Protein AF-A0A5J4Q6H2-F1 (afdb_monomer_lite)

Organism: NCBI:txid433724

Radius of gyration: 17.45 Å; chains: 1; bounding box: 37×34×51 Å

Foldseek 3Di:
DDDPQKAFFKKKKWFQDVVQQAWIKIAIPVGDIDTQGDAPPPRPGGPDDPPDDRMDMDTGMAHDAQWDQPDDPVDTDIDGAADPADAAQRDPPPDPRNDDDLQCDADSVRHGPPDPDDDDDDDFDRYADARPNVGTDGGDDDDDDDPPD

Structure (mmCIF, N/CA/C/O backbone):
data_AF-A0A5J4Q6H2-F1
#
_entry.id   AF-A0A5J4Q6H2-F1
#
loop_
_atom_site.group_PDB
_atom_site.id
_atom_site.type_symbol
_atom_site.label_atom_id
_atom_site.label_alt_id
_atom_site.label_comp_id
_atom_site.label_asym_id
_atom_site.label_entity_id
_atom_site.label_seq_id
_atom_site.pdbx_PDB_ins_code
_atom_site.Cartn_x
_atom_site.Cartn_y
_atom_site.Cartn_z
_atom_site.occupancy
_atom_site.B_iso_or_equiv
_atom_site.auth_seq_id
_atom_site.auth_comp_id
_atom_site.auth_asym_id
_atom_site.auth_atom_id
_atom_site.pdbx_PDB_model_num
ATOM 1 N N . TYR A 1 1 ? 11.881 -12.900 -12.771 1.00 51.12 1 TYR A N 1
ATOM 2 C CA . TYR A 1 1 ? 12.523 -11.980 -11.808 1.00 51.12 1 TYR A CA 1
ATOM 3 C C . TYR A 1 1 ? 11.765 -12.148 -10.501 1.00 51.12 1 TYR A C 1
ATOM 5 O O . TYR A 1 1 ? 10.623 -11.719 -10.420 1.00 51.12 1 TYR A O 1
ATOM 13 N N . HIS A 1 2 ? 12.310 -12.913 -9.553 1.00 60.41 2 HIS A N 1
ATOM 14 C CA . HIS A 1 2 ? 11.596 -13.318 -8.337 1.00 60.41 2 HIS A CA 1
ATOM 15 C C . HIS A 1 2 ? 12.431 -12.919 -7.127 1.00 60.41 2 HIS A C 1
ATOM 17 O O . HIS A 1 2 ? 13.576 -13.347 -7.010 1.00 60.41 2 HIS A O 1
ATOM 23 N N . SER A 1 3 ? 11.861 -12.090 -6.254 1.00 71.56 3 SER A N 1
ATOM 24 C CA . SER A 1 3 ? 12.336 -11.990 -4.880 1.00 71.56 3 SER A CA 1
ATOM 25 C C . SER A 1 3 ? 11.511 -12.956 -4.041 1.00 71.56 3 SER A C 1
ATOM 27 O O . SER A 1 3 ? 10.285 -12.962 -4.117 1.00 71.56 3 SER A O 1
ATOM 29 N N . ASP A 1 4 ? 12.202 -13.754 -3.243 1.00 79.00 4 ASP A N 1
ATOM 30 C CA . ASP A 1 4 ? 11.662 -14.628 -2.202 1.00 79.00 4 ASP A CA 1
ATOM 31 C C . ASP A 1 4 ? 10.973 -13.863 -1.060 1.00 79.00 4 ASP A C 1
ATOM 33 O O . ASP A 1 4 ? 10.280 -14.462 -0.244 1.00 79.00 4 ASP A O 1
ATOM 37 N N . LYS A 1 5 ? 11.125 -12.534 -1.019 1.00 85.69 5 LYS A N 1
ATOM 38 C CA . LYS A 1 5 ? 10.517 -11.653 -0.016 1.00 85.69 5 LYS A CA 1
ATOM 39 C C . LYS A 1 5 ? 9.120 -11.155 -0.388 1.00 85.69 5 LYS A C 1
ATOM 41 O O . LYS A 1 5 ? 8.495 -10.487 0.428 1.00 85.69 5 LYS A O 1
ATOM 46 N N . ILE A 1 6 ? 8.653 -11.417 -1.610 1.00 90.06 6 ILE A N 1
ATOM 47 C CA . ILE A 1 6 ? 7.335 -10.972 -2.080 1.00 90.06 6 ILE A CA 1
ATOM 48 C C . ILE A 1 6 ? 6.314 -12.071 -1.812 1.00 90.06 6 ILE A C 1
ATOM 50 O O . ILE A 1 6 ? 6.451 -13.186 -2.320 1.00 90.06 6 ILE A O 1
ATOM 54 N N . ILE A 1 7 ? 5.249 -11.740 -1.087 1.00 92.75 7 ILE A N 1
ATOM 55 C CA . ILE A 1 7 ? 4.124 -12.651 -0.869 1.00 92.75 7 ILE A CA 1
ATOM 56 C C . ILE A 1 7 ? 3.105 -12.423 -1.984 1.00 92.75 7 ILE A C 1
ATOM 58 O O . ILE A 1 7 ? 2.516 -11.349 -2.092 1.00 92.75 7 ILE A O 1
ATOM 62 N N . ARG A 1 8 ? 2.904 -13.429 -2.839 1.00 91.25 8 ARG A N 1
ATOM 63 C CA . ARG A 1 8 ? 1.895 -13.410 -3.912 1.00 91.25 8 ARG A CA 1
ATOM 64 C C . ARG A 1 8 ? 0.564 -13.955 -3.415 1.00 91.25 8 ARG A C 1
ATOM 66 O O . ARG A 1 8 ? 0.534 -14.777 -2.506 1.00 91.25 8 ARG A O 1
ATOM 73 N N . GLY A 1 9 ? -0.534 -13.517 -4.033 1.00 93.00 9 GLY A N 1
ATOM 74 C CA . GLY A 1 9 ? -1.877 -13.905 -3.595 1.00 93.00 9 GLY A CA 1
ATOM 75 C C . GLY A 1 9 ? -2.178 -13.445 -2.166 1.00 93.00 9 GLY A C 1
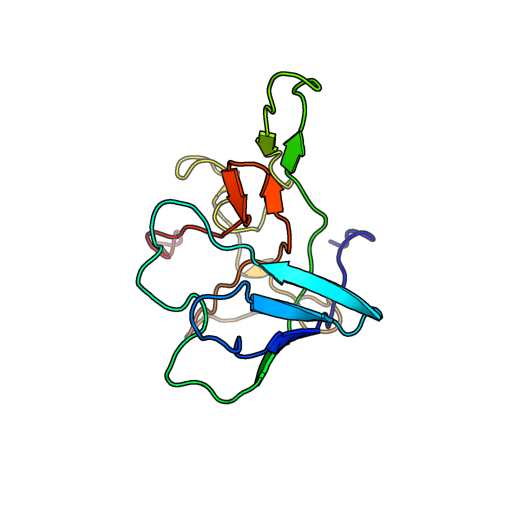ATOM 76 O O . GLY A 1 9 ? -2.971 -14.076 -1.473 1.00 93.00 9 GLY A O 1
ATOM 77 N N . TYR A 1 10 ? -1.519 -12.373 -1.725 1.00 95.88 10 TYR A N 1
ATOM 78 C CA . TYR A 1 10 ? -1.761 -11.758 -0.433 1.00 95.88 10 TYR A CA 1
ATOM 79 C C . TYR A 1 10 ? -3.158 -11.146 -0.426 1.00 95.88 10 TYR A C 1
ATOM 81 O O . TYR A 1 10 ? -3.545 -10.462 -1.380 1.00 95.88 10 TYR A O 1
ATOM 89 N N . GLU A 1 11 ? -3.902 -11.402 0.643 1.00 98.00 11 GLU A N 1
ATOM 90 C CA . GLU A 1 11 ? -5.217 -10.820 0.873 1.00 98.00 11 GLU A CA 1
ATOM 91 C C . GLU A 1 11 ? -5.217 -10.086 2.204 1.00 98.00 11 GLU A C 1
ATOM 93 O O . GLU A 1 11 ? -4.888 -10.670 3.234 1.00 98.00 11 GLU A O 1
ATOM 98 N N . ILE A 1 12 ? -5.643 -8.826 2.181 1.00 98.31 12 ILE A N 1
ATOM 99 C CA . ILE A 1 12 ? -5.829 -8.000 3.373 1.00 98.31 12 ILE A CA 1
ATOM 100 C C . ILE A 1 12 ? -7.279 -7.548 3.450 1.00 98.31 12 ILE A C 1
ATOM 102 O O . ILE A 1 12 ? -7.860 -7.085 2.466 1.00 98.31 12 ILE A O 1
ATOM 106 N N . THR A 1 13 ? -7.874 -7.716 4.625 1.00 98.62 13 THR A N 1
ATOM 107 C CA . THR A 1 13 ? -9.255 -7.335 4.911 1.00 98.62 13 THR A CA 1
ATOM 108 C C . THR A 1 13 ? -9.276 -6.232 5.951 1.00 98.62 13 THR A C 1
ATOM 110 O O . THR A 1 13 ? -8.811 -6.438 7.069 1.00 98.62 13 THR A O 1
ATOM 113 N N . TYR A 1 14 ? -9.861 -5.093 5.592 1.00 98.25 14 TYR A N 1
ATOM 114 C CA . TYR A 1 14 ? -10.105 -3.962 6.481 1.00 98.25 14 TYR A CA 1
ATOM 115 C C . TYR A 1 14 ? -11.533 -3.998 7.012 1.00 98.25 14 TYR A C 1
ATOM 117 O O . TYR A 1 14 ? -12.479 -4.263 6.263 1.00 98.25 14 TYR A O 1
ATOM 125 N N . TYR A 1 15 ? -11.698 -3.676 8.290 1.00 98.50 15 TYR A N 1
ATOM 126 C CA . TYR A 1 15 ? -12.982 -3.697 8.984 1.00 98.50 15 TYR A CA 1
ATOM 127 C C . TYR A 1 15 ? -13.448 -2.274 9.264 1.00 98.50 15 TYR A C 1
ATOM 129 O O . TYR A 1 15 ? -12.676 -1.445 9.750 1.00 98.50 15 TYR A O 1
ATOM 137 N N . ARG A 1 16 ? -14.723 -1.998 8.981 1.00 98.25 16 ARG A N 1
ATOM 138 C CA . ARG A 1 16 ? -15.346 -0.710 9.272 1.00 98.25 16 ARG A CA 1
ATOM 139 C C . ARG A 1 16 ? -15.223 -0.415 10.776 1.00 98.25 16 ARG A C 1
ATOM 141 O O . ARG A 1 16 ? -15.698 -1.215 11.587 1.00 98.25 16 ARG A O 1
ATOM 148 N N . PRO A 1 17 ? -14.612 0.714 11.171 1.00 97.56 17 PRO A N 1
ATOM 149 C CA . PRO A 1 17 ? -14.407 1.032 12.576 1.00 97.56 17 PRO A CA 1
ATOM 150 C C . PRO A 1 17 ? -15.721 1.441 13.255 1.00 97.56 17 PRO A C 1
ATOM 152 O O . PRO A 1 17 ? -16.565 2.126 12.671 1.00 97.56 17 PRO A O 1
ATOM 155 N N . VAL A 1 18 ? -15.876 1.051 14.522 1.00 95.69 18 VAL A N 1
ATOM 156 C CA . VAL A 1 18 ? -16.974 1.481 15.398 1.00 95.69 18 VAL A CA 1
ATOM 157 C C . VAL A 1 18 ? -16.356 1.962 16.717 1.00 95.69 18 VAL A C 1
ATOM 159 O O . VAL A 1 18 ? -15.852 1.130 17.472 1.00 95.69 18 VAL A O 1
ATOM 162 N N . PRO A 1 19 ? -16.370 3.274 17.026 1.00 94.94 19 PRO A N 1
ATOM 163 C CA . PRO A 1 19 ? -16.953 4.381 16.253 1.00 94.94 19 PRO A CA 1
ATOM 164 C C . PRO A 1 19 ? -16.215 4.664 14.928 1.00 94.94 19 PRO A C 1
ATOM 166 O O . PRO A 1 19 ? -15.052 4.313 14.782 1.00 94.94 19 PRO A O 1
ATOM 169 N N . LEU A 1 20 ? -16.862 5.364 13.981 1.00 94.31 20 LEU A N 1
ATOM 170 C CA . LEU A 1 20 ? -16.310 5.650 12.636 1.00 94.31 20 LEU A CA 1
ATOM 171 C C . LEU A 1 20 ? -14.994 6.452 12.626 1.00 94.31 20 LEU A C 1
ATOM 173 O O . LEU A 1 20 ? -14.315 6.502 11.599 1.00 94.31 20 LEU A O 1
ATOM 177 N N . LEU A 1 21 ? -14.666 7.092 13.750 1.00 94.81 21 LEU A N 1
ATOM 178 C CA . LEU A 1 21 ? -13.445 7.869 13.969 1.00 94.81 21 LEU A CA 1
ATOM 179 C C . LEU A 1 21 ? -12.420 7.111 14.831 1.00 94.81 21 LEU A C 1
ATOM 181 O O . LEU A 1 21 ? -11.596 7.740 15.486 1.00 94.81 21 LEU A O 1
ATOM 185 N N . ALA A 1 22 ? -12.486 5.779 14.871 1.00 95.88 22 ALA A N 1
ATOM 186 C CA . ALA A 1 22 ? -11.442 4.933 15.442 1.00 95.88 22 ALA A CA 1
ATOM 187 C C . ALA A 1 22 ? -10.441 4.476 14.367 1.00 95.88 22 ALA A C 1
ATOM 189 O O . ALA A 1 22 ? -10.665 4.663 13.167 1.00 95.88 22 ALA A O 1
ATOM 190 N N . ASP A 1 23 ? -9.339 3.878 14.815 1.00 96.06 23 ASP A N 1
ATOM 191 C CA . ASP A 1 23 ? -8.361 3.229 13.943 1.00 96.06 23 ASP A CA 1
ATOM 192 C C . ASP A 1 23 ? -9.014 2.099 13.135 1.00 96.06 23 ASP A C 1
ATOM 194 O O . ASP A 1 23 ? -9.911 1.397 13.616 1.00 96.06 23 ASP A O 1
ATOM 198 N N . VAL A 1 24 ? -8.555 1.899 11.899 1.00 97.31 24 VAL A N 1
ATOM 199 C CA . VAL A 1 24 ? -9.120 0.881 11.003 1.00 97.31 24 VAL A CA 1
ATOM 200 C C . VAL A 1 24 ? -8.387 -0.433 11.223 1.00 97.31 24 VAL A C 1
ATOM 202 O O . VAL A 1 24 ? -7.215 -0.559 10.877 1.00 97.31 24 VAL A O 1
ATOM 205 N N . GLN A 1 25 ? -9.073 -1.427 11.781 1.00 98.31 25 GLN A N 1
ATOM 206 C CA . GLN A 1 25 ? -8.502 -2.760 11.957 1.00 98.31 25 GLN A CA 1
ATOM 207 C C . GLN A 1 25 ? -8.316 -3.454 10.603 1.00 98.31 25 GLN A C 1
ATOM 209 O O . GLN A 1 25 ? -9.174 -3.347 9.722 1.00 98.31 25 GLN A O 1
ATOM 214 N N . TRP A 1 26 ? -7.253 -4.244 10.476 1.00 98.44 26 TRP A N 1
ATOM 215 C CA . TRP A 1 26 ? -7.073 -5.186 9.379 1.00 98.44 26 TRP A CA 1
ATOM 216 C C . TRP A 1 26 ? -6.638 -6.573 9.863 1.00 98.44 26 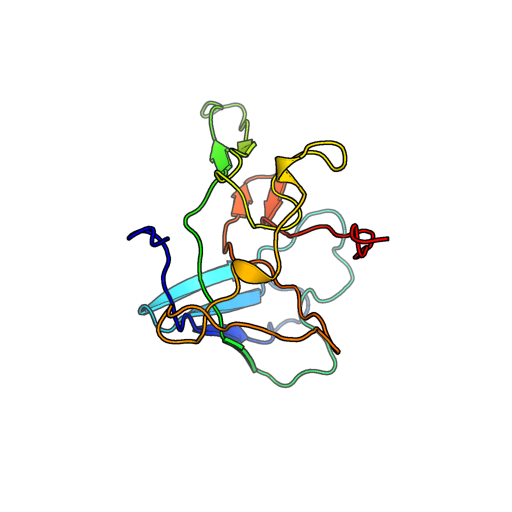TRP A C 1
ATOM 218 O O . TRP A 1 26 ? -6.061 -6.733 10.941 1.00 98.44 26 TRP A O 1
ATOM 228 N N . THR A 1 27 ? -6.936 -7.583 9.051 1.00 98.75 27 THR A N 1
ATOM 229 C CA . THR A 1 27 ? -6.414 -8.955 9.156 1.00 98.75 27 THR A CA 1
ATOM 230 C C . THR A 1 27 ? -5.993 -9.420 7.775 1.00 98.75 27 THR A C 1
ATOM 232 O O . THR A 1 27 ? -6.613 -9.004 6.793 1.00 98.75 27 THR A O 1
ATOM 235 N N . ASP A 1 28 ? -5.037 -10.331 7.685 1.00 98.50 28 ASP A N 1
ATOM 236 C CA . ASP A 1 28 ? -4.624 -10.894 6.403 1.00 98.50 28 ASP A CA 1
ATOM 237 C C . ASP A 1 28 ? -4.701 -12.422 6.337 1.00 98.50 28 ASP A C 1
ATOM 239 O O . ASP A 1 28 ? -4.983 -13.113 7.321 1.00 98.50 28 ASP A O 1
ATOM 243 N N .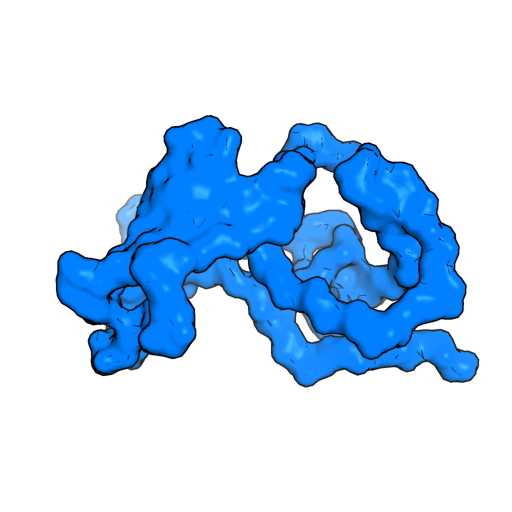 ASN A 1 29 ? -4.483 -12.954 5.136 1.00 98.25 29 ASN A N 1
ATOM 244 C CA . ASN A 1 29 ? -4.440 -14.392 4.889 1.00 98.25 29 ASN A CA 1
ATOM 245 C C . ASN A 1 29 ? -3.120 -15.063 5.314 1.00 98.25 29 ASN A C 1
ATOM 247 O O . ASN A 1 29 ? -2.963 -16.261 5.083 1.00 98.25 29 ASN A O 1
ATOM 251 N N . GLN A 1 30 ? -2.197 -14.325 5.940 1.00 97.44 30 GLN A N 1
ATOM 252 C CA . GLN A 1 30 ? -0.996 -14.864 6.589 1.00 97.44 30 GLN A CA 1
ATOM 253 C C . GLN A 1 30 ? -1.219 -15.109 8.092 1.00 97.44 30 GLN A C 1
ATOM 255 O O . GLN A 1 30 ? -0.370 -15.702 8.753 1.00 97.44 30 GLN A O 1
ATOM 260 N N . GLY A 1 31 ? -2.385 -14.721 8.622 1.00 98.00 31 GLY A N 1
ATOM 261 C CA . GLY A 1 31 ? -2.733 -14.854 10.036 1.00 98.00 31 GLY A CA 1
ATOM 262 C C . GLY A 1 31 ? -2.354 -13.634 10.877 1.00 98.00 31 GLY A C 1
ATOM 263 O O . GLY A 1 31 ? -2.564 -13.651 12.093 1.00 98.00 31 GLY A O 1
ATOM 264 N N . GLU A 1 32 ? -1.851 -12.574 10.246 1.00 98.06 32 GLU A N 1
ATOM 265 C CA . GLU A 1 32 ? -1.479 -11.334 10.909 1.00 98.06 32 GLU A CA 1
ATOM 266 C C . GLU A 1 32 ? -2.673 -10.382 11.021 1.00 98.06 32 GLU A C 1
ATOM 268 O O . GLU A 1 32 ? -3.701 -10.493 10.338 1.00 98.06 32 GLU A O 1
ATOM 273 N N . LYS A 1 33 ? -2.548 -9.429 11.943 1.00 98.19 33 LYS A N 1
ATOM 274 C CA . LYS A 1 33 ? -3.549 -8.393 12.185 1.00 98.19 33 LYS A CA 1
ATOM 275 C C . LYS A 1 33 ? -2.901 -7.122 12.700 1.00 98.19 33 LYS A C 1
ATOM 277 O O . LYS A 1 33 ? -1.895 -7.167 13.405 1.00 98.19 33 LYS A O 1
ATOM 282 N N . GLY A 1 34 ? -3.550 -5.999 12.446 1.00 97.19 34 GLY A N 1
ATOM 283 C CA . GLY A 1 34 ? -3.089 -4.707 12.923 1.00 97.19 34 GLY A CA 1
ATOM 284 C C . GLY A 1 34 ? -4.135 -3.626 12.740 1.00 97.19 34 GLY A C 1
ATOM 285 O O . GLY A 1 34 ? -5.329 -3.906 12.603 1.00 97.19 34 GLY A O 1
ATOM 286 N N . TYR A 1 35 ? -3.663 -2.386 12.759 1.00 96.50 35 TYR A N 1
ATOM 287 C CA . TYR A 1 35 ? -4.486 -1.199 12.606 1.00 96.50 35 TYR A CA 1
ATOM 288 C C . TYR A 1 35 ? -3.808 -0.215 11.658 1.00 96.50 35 TYR A C 1
ATOM 290 O O . TYR A 1 35 ? -2.583 -0.112 11.646 1.00 96.50 35 TYR A O 1
ATOM 298 N N . ILE A 1 36 ? -4.614 0.516 10.895 1.00 95.31 36 ILE A N 1
ATOM 299 C CA . ILE A 1 36 ? -4.211 1.785 10.295 1.00 95.31 36 ILE A CA 1
ATOM 300 C C . ILE A 1 36 ? -4.579 2.868 11.311 1.00 95.31 36 ILE A C 1
ATOM 302 O O . ILE A 1 36 ? -5.779 3.085 11.544 1.00 95.31 36 ILE A O 1
ATOM 306 N N . PRO A 1 37 ? -3.586 3.482 11.977 1.00 94.31 37 PRO A N 1
ATOM 307 C CA . PRO A 1 37 ? -3.851 4.464 13.008 1.00 94.31 37 PRO A CA 1
ATOM 308 C C . PRO A 1 37 ? -4.372 5.755 12.394 1.00 94.31 37 PRO A C 1
ATOM 310 O O . PRO A 1 37 ? -4.043 6.128 11.266 1.00 94.31 37 PRO A O 1
ATOM 313 N N . ARG A 1 38 ? -5.164 6.485 13.166 1.00 91.50 38 ARG A N 1
ATOM 314 C CA . ARG A 1 38 ? -5.510 7.860 12.816 1.00 91.50 38 ARG A CA 1
ATOM 315 C C . ARG A 1 38 ? -4.327 8.784 13.076 1.00 91.50 38 ARG A C 1
ATOM 317 O O . ARG A 1 38 ? -3.602 8.623 14.055 1.00 91.50 38 ARG A O 1
ATOM 324 N N . ASN A 1 39 ? -4.172 9.791 12.221 1.00 86.81 39 ASN A N 1
ATOM 325 C CA . ASN A 1 39 ? -3.198 10.858 12.436 1.00 86.81 39 ASN A CA 1
ATOM 326 C C . ASN A 1 39 ? -3.865 12.105 13.042 1.00 86.81 39 ASN A C 1
ATOM 328 O O . ASN A 1 39 ? -5.088 12.194 13.170 1.00 86.81 39 ASN A O 1
ATOM 332 N N . SER A 1 40 ? -3.046 13.076 13.441 1.00 87.00 40 SER A N 1
ATOM 333 C CA . SER A 1 40 ? -3.489 14.314 14.090 1.00 87.00 40 SER A CA 1
ATOM 334 C C . SER A 1 40 ? -4.028 15.381 13.127 1.00 87.00 40 SER A C 1
ATOM 336 O O . SER A 1 40 ? -4.504 16.414 13.596 1.00 87.00 40 SER A O 1
ATOM 338 N N . PHE A 1 41 ? -3.975 15.162 11.808 1.00 84.94 41 PHE A N 1
ATOM 339 C CA . PHE A 1 41 ? -4.298 16.174 10.795 1.00 84.94 41 PHE A CA 1
ATOM 340 C C . PHE A 1 41 ? -5.715 16.039 10.222 1.00 84.94 41 PHE A C 1
ATOM 342 O O . PHE A 1 41 ? -6.398 17.046 10.047 1.00 84.94 41 PHE A O 1
ATOM 349 N N . HIS A 1 42 ? -6.194 14.820 9.952 1.00 83.31 42 HIS A N 1
ATOM 350 C CA . HIS A 1 42 ? -7.504 14.578 9.321 1.00 83.31 42 HIS A CA 1
ATOM 351 C C . HIS A 1 42 ? -8.497 13.909 10.280 1.00 83.31 42 HIS A C 1
ATOM 353 O O . HIS A 1 42 ? -9.050 12.840 10.023 1.00 83.31 42 HIS A O 1
ATOM 359 N N . THR A 1 43 ? -8.741 14.559 11.415 1.00 88.81 43 THR A N 1
ATOM 360 C CA . THR A 1 43 ? -9.437 13.955 12.563 1.00 88.81 43 THR A CA 1
ATOM 361 C C . THR A 1 43 ? -10.958 13.866 12.420 1.00 88.81 43 THR A C 1
ATOM 363 O O . THR A 1 43 ? -11.574 13.051 13.106 1.00 88.81 43 THR A O 1
ATOM 366 N N . GLU A 1 44 ? -11.562 14.638 11.516 1.00 91.25 44 GLU A N 1
ATOM 367 C CA . GLU A 1 44 ? -13.022 14.788 11.405 1.00 91.25 44 GLU A CA 1
ATOM 368 C C . GLU A 1 44 ? -13.693 13.726 10.518 1.00 91.25 44 GLU A C 1
ATOM 370 O O . GLU A 1 44 ? -14.862 13.402 10.722 1.00 91.25 44 GLU A O 1
ATOM 375 N N . ASN A 1 45 ? -12.960 13.155 9.556 1.00 91.69 45 ASN A N 1
ATOM 376 C CA . ASN A 1 45 ? -13.497 12.198 8.585 1.00 91.69 45 ASN A CA 1
ATOM 377 C C . ASN A 1 45 ? -13.090 10.757 8.913 1.00 91.69 45 ASN A C 1
ATOM 379 O O . ASN A 1 45 ? -12.007 10.501 9.453 1.00 91.69 45 ASN A O 1
ATOM 383 N N . SER A 1 46 ? -13.948 9.797 8.555 1.00 92.62 46 SER A N 1
ATOM 384 C CA . SER A 1 46 ? -13.594 8.379 8.657 1.00 92.62 46 SER A CA 1
ATOM 385 C C . SER A 1 46 ? -12.456 8.045 7.696 1.00 92.62 46 SER A C 1
ATOM 387 O O . SER A 1 46 ? -12.448 8.502 6.556 1.00 92.62 46 SER A O 1
ATOM 389 N N . TYR A 1 47 ? -11.509 7.227 8.158 1.00 93.94 47 TYR A N 1
ATOM 390 C CA . TYR A 1 47 ? -10.466 6.645 7.301 1.00 93.94 47 TYR A CA 1
ATOM 391 C C . TYR A 1 47 ? -10.967 5.398 6.565 1.00 93.94 47 TYR A C 1
ATOM 393 O O . TYR A 1 47 ? -10.254 4.807 5.761 1.00 93.94 47 TYR A O 1
ATOM 401 N N . TYR A 1 48 ? -12.211 5.002 6.832 1.00 95.75 48 TYR A N 1
ATOM 402 C CA . TYR A 1 48 ? -12.888 3.940 6.125 1.00 95.75 48 TYR A CA 1
ATOM 403 C C . TYR A 1 48 ? -13.890 4.536 5.126 1.00 95.75 48 TYR A C 1
ATOM 405 O O . TYR A 1 48 ? -14.687 5.401 5.507 1.00 95.75 48 TYR A O 1
ATOM 413 N N . PRO A 1 49 ? -13.907 4.081 3.863 1.00 95.25 49 PRO A N 1
ATOM 414 C CA . PRO A 1 49 ? -14.853 4.587 2.879 1.00 95.25 49 PRO A CA 1
ATOM 415 C C . PRO A 1 49 ? -16.308 4.331 3.300 1.00 95.25 49 PRO A C 1
ATOM 417 O O . PRO A 1 49 ? -16.734 3.188 3.460 1.00 95.25 49 PRO A O 1
ATOM 420 N N . LEU A 1 50 ? -17.101 5.397 3.448 1.00 94.81 50 LEU A N 1
ATOM 421 C CA . LEU A 1 50 ? -18.472 5.302 3.978 1.00 94.81 50 LEU A CA 1
ATOM 422 C C . LEU A 1 50 ? -19.422 4.483 3.089 1.00 94.81 50 LEU A C 1
ATOM 424 O O . LEU A 1 50 ? -20.412 3.944 3.587 1.00 94.81 50 LEU A O 1
ATOM 428 N N . TRP A 1 51 ? -19.116 4.403 1.792 1.00 95.69 51 TRP A N 1
ATOM 429 C CA . TRP A 1 51 ? -19.904 3.711 0.768 1.00 95.69 51 TRP A CA 1
ATOM 430 C C . TRP A 1 51 ? -19.614 2.211 0.645 1.00 95.69 51 TRP A C 1
ATOM 432 O O . TRP A 1 51 ? -20.260 1.543 -0.157 1.00 95.69 51 TRP A O 1
ATOM 442 N N . MET A 1 52 ? -18.633 1.686 1.376 1.00 97.38 52 MET A N 1
ATOM 443 C CA . MET A 1 52 ? -18.299 0.258 1.352 1.00 97.38 52 MET A CA 1
ATOM 444 C C . MET A 1 52 ? -19.073 -0.498 2.431 1.00 97.38 52 MET A C 1
ATOM 446 O O . MET A 1 52 ? -19.683 0.127 3.284 1.00 97.38 52 MET A O 1
ATOM 450 N N . ASP A 1 53 ? -19.056 -1.827 2.439 1.00 97.75 53 ASP A N 1
ATOM 451 C CA . ASP A 1 53 ? -19.715 -2.614 3.493 1.00 97.75 53 ASP A CA 1
ATOM 452 C C . ASP A 1 53 ? -18.953 -2.555 4.838 1.00 97.75 53 ASP A C 1
ATOM 454 O O . ASP A 1 53 ? -18.143 -1.662 5.083 1.00 97.75 53 ASP A O 1
ATOM 458 N N . ASP A 1 54 ? -19.223 -3.483 5.759 1.00 98.00 54 ASP A N 1
ATOM 459 C CA . ASP A 1 54 ? -18.497 -3.583 7.036 1.00 98.00 54 ASP A CA 1
ATOM 460 C C . ASP A 1 54 ? -17.078 -4.155 6.879 1.00 98.00 54 ASP A C 1
ATOM 462 O O . ASP A 1 54 ? -16.261 -4.079 7.801 1.00 98.00 54 ASP A O 1
ATOM 466 N N . LYS A 1 55 ? -16.782 -4.764 5.725 1.00 98.19 55 LYS A N 1
ATOM 467 C CA . LYS A 1 55 ? -15.482 -5.354 5.393 1.00 98.19 55 LYS A CA 1
ATOM 468 C C . LYS A 1 55 ? -15.128 -5.065 3.939 1.00 98.19 55 LYS A C 1
ATOM 470 O O . LYS A 1 55 ? -15.983 -5.175 3.065 1.00 98.19 55 LYS A O 1
ATOM 475 N N . ILE A 1 56 ? -13.859 -4.758 3.684 1.00 97.88 56 ILE A N 1
ATOM 476 C CA . ILE A 1 56 ? -13.302 -4.630 2.331 1.00 97.88 56 ILE A CA 1
ATOM 477 C C . ILE A 1 56 ? -12.069 -5.510 2.254 1.00 97.88 56 ILE A C 1
ATOM 479 O O . ILE A 1 56 ? -11.171 -5.364 3.082 1.00 97.88 56 ILE A O 1
ATOM 483 N N . THR A 1 57 ? -12.006 -6.375 1.247 1.00 97.88 57 THR A N 1
ATOM 484 C CA . THR A 1 57 ? -10.846 -7.233 1.002 1.00 97.88 57 THR A CA 1
ATOM 485 C C . THR A 1 57 ? -10.169 -6.834 -0.300 1.00 97.88 57 THR A C 1
ATOM 487 O O . THR A 1 57 ? -10.817 -6.712 -1.341 1.00 97.88 57 THR A O 1
ATOM 490 N N . PHE A 1 58 ? -8.853 -6.660 -0.244 1.00 96.62 58 PHE A N 1
ATOM 491 C CA . PHE A 1 58 ? -8.006 -6.479 -1.416 1.00 96.62 58 PHE A CA 1
ATOM 492 C C . PHE A 1 58 ? -7.110 -7.697 -1.595 1.00 96.62 58 PHE A C 1
ATOM 494 O O . PHE A 1 58 ? -6.644 -8.272 -0.615 1.00 96.62 58 PHE A O 1
ATOM 501 N N . ARG A 1 59 ? -6.856 -8.056 -2.856 1.00 95.75 59 ARG A N 1
ATOM 502 C CA . ARG A 1 59 ? -5.944 -9.131 -3.244 1.00 95.75 59 ARG A CA 1
ATOM 503 C C . ARG A 1 59 ? -4.862 -8.595 -4.172 1.00 95.75 59 ARG A C 1
ATOM 505 O O . ARG A 1 59 ? -5.162 -7.803 -5.070 1.00 95.75 59 ARG A O 1
ATOM 512 N N . GLY A 1 60 ? -3.632 -9.049 -3.967 1.00 92.81 60 GLY A N 1
ATOM 513 C CA . GLY A 1 60 ? -2.480 -8.657 -4.768 1.00 92.81 60 GLY A CA 1
ATOM 514 C C . GLY A 1 60 ? -1.191 -9.325 -4.298 1.00 92.81 60 GLY A C 1
ATOM 515 O O . GLY A 1 60 ? -1.182 -10.498 -3.918 1.00 92.81 60 GLY A O 1
ATOM 516 N N . ALA A 1 61 ? -0.102 -8.569 -4.345 1.00 92.19 61 ALA A N 1
ATOM 517 C CA . ALA A 1 61 ? 1.181 -8.920 -3.761 1.00 92.19 61 ALA A CA 1
ATOM 518 C C . ALA A 1 61 ? 1.484 -8.005 -2.566 1.00 92.19 61 ALA A C 1
ATOM 520 O O . ALA A 1 61 ? 1.107 -6.834 -2.577 1.00 92.19 61 ALA A O 1
ATOM 521 N N . LEU A 1 62 ? 2.187 -8.540 -1.568 1.00 95.06 62 LEU A N 1
ATOM 522 C CA . LEU A 1 62 ? 2.785 -7.776 -0.475 1.00 95.06 62 LEU A CA 1
ATOM 523 C C . LEU A 1 62 ? 4.305 -7.754 -0.661 1.00 95.06 62 LEU A C 1
ATOM 525 O O . LEU A 1 62 ? 4.951 -8.802 -0.759 1.00 95.06 62 LEU A O 1
ATOM 529 N N . LEU A 1 63 ? 4.859 -6.551 -0.728 1.00 94.56 63 LEU A N 1
ATOM 530 C CA . LEU A 1 63 ? 6.286 -6.265 -0.715 1.00 94.56 63 LEU A CA 1
ATOM 531 C C . LEU A 1 63 ? 6.784 -6.178 0.732 1.00 94.56 63 LEU A C 1
ATOM 533 O O . LEU A 1 63 ? 6.015 -5.822 1.628 1.00 94.56 63 LEU A O 1
ATOM 537 N N . PRO A 1 64 ? 8.071 -6.468 0.982 1.00 94.50 64 PRO A N 1
ATOM 538 C CA . PRO A 1 64 ? 8.642 -6.239 2.298 1.00 94.50 64 PRO A CA 1
ATOM 539 C C . PRO A 1 64 ? 8.656 -4.741 2.619 1.00 94.50 64 PRO A C 1
ATOM 541 O O . PRO A 1 64 ? 8.850 -3.911 1.732 1.00 94.50 64 PRO A O 1
ATOM 544 N N . ASN A 1 65 ? 8.527 -4.414 3.903 1.00 95.38 65 ASN A N 1
ATOM 545 C CA . ASN A 1 65 ? 8.723 -3.059 4.410 1.00 95.38 65 ASN A CA 1
ATOM 546 C C . ASN A 1 65 ? 10.058 -2.483 3.924 1.00 95.38 65 ASN A C 1
ATOM 548 O O . ASN A 1 65 ? 11.089 -3.162 3.972 1.00 95.38 65 ASN A O 1
ATOM 552 N N . ASN A 1 66 ? 10.035 -1.232 3.475 1.00 94.69 66 ASN A N 1
ATOM 553 C CA . ASN A 1 66 ? 11.200 -0.560 2.907 1.00 94.69 66 ASN A CA 1
ATOM 554 C C . ASN A 1 66 ? 11.581 0.726 3.649 1.00 94.69 66 ASN A C 1
ATOM 556 O O . ASN A 1 66 ? 12.614 1.311 3.331 1.00 94.69 66 ASN A O 1
ATOM 560 N N . ALA A 1 67 ? 10.807 1.142 4.653 1.00 96.06 67 ALA A N 1
ATOM 561 C CA . ALA A 1 67 ? 11.198 2.207 5.564 1.00 96.06 67 ALA A CA 1
ATOM 562 C C . ALA A 1 67 ? 11.816 1.652 6.854 1.00 96.06 67 ALA A C 1
ATOM 564 O O . ALA A 1 67 ? 11.335 0.669 7.425 1.00 96.06 67 ALA A O 1
ATOM 565 N N . ILE A 1 68 ? 12.882 2.291 7.331 1.00 96.50 68 ILE A N 1
ATOM 566 C CA . ILE A 1 68 ? 13.597 1.930 8.560 1.00 96.50 68 ILE A CA 1
ATOM 567 C C . ILE A 1 68 ? 13.706 3.175 9.434 1.00 96.50 68 ILE A C 1
ATOM 569 O O . ILE A 1 68 ? 14.049 4.248 8.945 1.00 96.50 68 ILE A O 1
ATOM 573 N N . ASN A 1 69 ? 13.424 3.039 10.730 1.00 96.31 69 ASN A N 1
ATOM 574 C CA . ASN A 1 69 ? 13.726 4.089 11.695 1.00 96.31 69 ASN A CA 1
ATOM 575 C C . ASN A 1 69 ? 15.227 4.047 12.024 1.00 96.31 69 ASN A C 1
ATOM 577 O O . ASN A 1 69 ? 15.664 3.205 12.807 1.00 96.31 69 ASN A O 1
ATOM 581 N N . GLU A 1 70 ? 16.007 4.932 11.407 1.00 96.56 70 GLU A N 1
ATOM 582 C CA . GLU A 1 70 ? 17.434 5.142 11.700 1.00 96.56 70 GLU A CA 1
ATOM 583 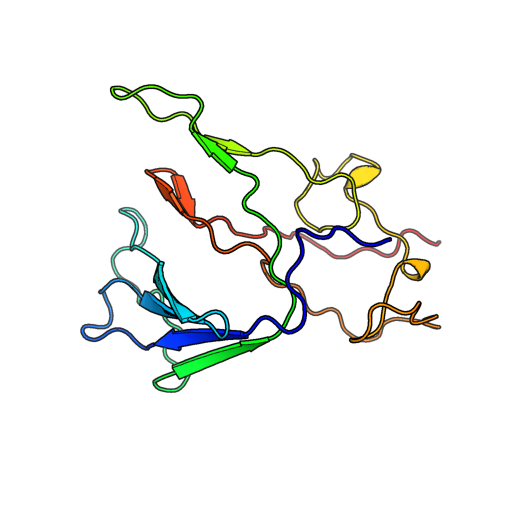C C . GLU A 1 70 ? 17.665 6.147 12.839 1.00 96.56 70 GLU A C 1
ATOM 585 O O . GLU A 1 70 ? 18.803 6.449 13.200 1.00 96.56 70 GLU A O 1
ATOM 590 N N . GLY A 1 71 ? 16.581 6.674 13.409 1.00 94.19 71 GLY A N 1
ATOM 591 C CA . GLY A 1 71 ? 16.624 7.543 14.571 1.00 94.19 71 GLY A CA 1
ATOM 592 C C . GLY A 1 71 ? 16.998 6.798 15.852 1.00 94.19 71 GLY A C 1
ATOM 593 O O . GLY A 1 71 ? 17.404 5.635 15.867 1.00 94.19 71 GLY A O 1
ATOM 594 N N . ASN A 1 72 ? 16.837 7.485 16.974 1.00 91.88 72 ASN A N 1
ATOM 595 C CA . ASN A 1 72 ? 17.053 6.917 18.300 1.00 91.88 72 ASN A CA 1
ATOM 596 C C . ASN A 1 72 ? 15.774 7.022 19.142 1.00 91.88 72 ASN A C 1
ATOM 598 O O . ASN A 1 72 ? 14.727 7.460 18.670 1.00 91.88 72 ASN A O 1
ATOM 602 N N . THR A 1 73 ? 15.848 6.612 20.407 1.00 86.50 73 THR A N 1
ATOM 603 C CA . THR A 1 73 ? 14.693 6.613 21.318 1.00 86.50 73 THR A CA 1
ATOM 604 C C . THR A 1 73 ? 14.125 8.004 21.615 1.00 86.50 73 THR A C 1
ATOM 606 O O . THR A 1 73 ? 13.011 8.094 22.120 1.00 86.50 73 THR A O 1
ATOM 609 N N . GLU A 1 74 ? 14.874 9.076 21.352 1.00 91.44 74 GLU A N 1
ATOM 610 C CA . GLU A 1 74 ? 14.460 10.464 21.596 1.00 91.44 74 GLU A CA 1
ATOM 611 C C . GLU A 1 74 ? 13.870 11.130 20.346 1.00 91.44 74 GLU A C 1
ATOM 613 O O . GLU A 1 74 ? 13.029 12.021 20.465 1.00 91.44 74 GLU A O 1
ATOM 618 N N . ALA A 1 75 ? 14.294 10.704 19.153 1.00 92.19 75 ALA A N 1
ATOM 619 C CA . ALA A 1 75 ? 13.824 11.240 17.883 1.00 92.19 75 ALA A CA 1
ATOM 620 C C . ALA A 1 75 ? 13.811 10.156 16.799 1.00 92.19 75 ALA A C 1
ATOM 622 O O . ALA A 1 75 ? 14.863 9.650 16.399 1.00 92.19 75 ALA A O 1
ATOM 623 N N . GLU A 1 76 ? 12.618 9.840 16.293 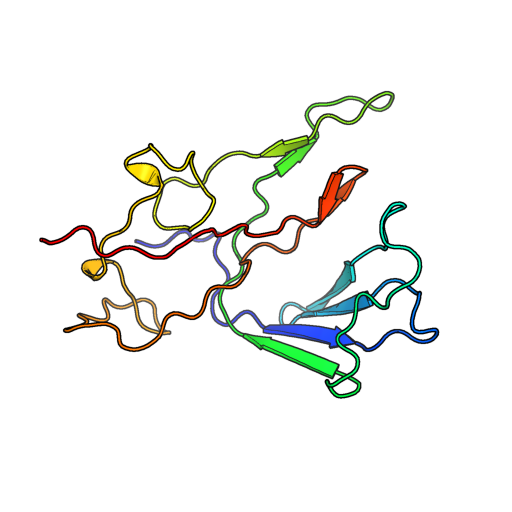1.00 94.00 76 GLU A N 1
ATOM 624 C CA . GLU A 1 76 ? 12.458 8.947 15.146 1.00 94.00 76 GLU A CA 1
ATOM 625 C C . GLU A 1 76 ? 12.922 9.626 13.853 1.00 94.00 76 GLU A C 1
ATOM 627 O O . GLU A 1 76 ? 12.592 10.786 13.589 1.00 94.00 76 GLU A O 1
ATOM 632 N N . GLN A 1 77 ? 13.633 8.877 13.014 1.00 95.50 77 GLN A N 1
ATOM 633 C CA . GLN A 1 77 ? 14.034 9.296 11.674 1.00 95.50 77 GLN A CA 1
ATOM 634 C C . GLN A 1 77 ? 13.782 8.145 10.709 1.00 95.50 77 GLN A C 1
ATOM 636 O O . GLN A 1 77 ? 14.586 7.224 10.589 1.00 95.50 77 GLN A O 1
ATOM 641 N N . TRP A 1 78 ? 12.632 8.184 10.046 1.00 95.75 78 TRP A N 1
ATOM 642 C CA . TRP A 1 78 ? 12.252 7.167 9.078 1.00 95.75 78 TRP A CA 1
ATOM 643 C C . TRP A 1 78 ? 12.902 7.454 7.727 1.00 95.75 78 TRP A C 1
ATOM 645 O O . TRP A 1 78 ? 12.705 8.519 7.144 1.00 95.75 78 TRP A O 1
ATOM 655 N N . VAL A 1 79 ? 13.682 6.493 7.241 1.00 95.56 79 VAL A N 1
ATOM 656 C CA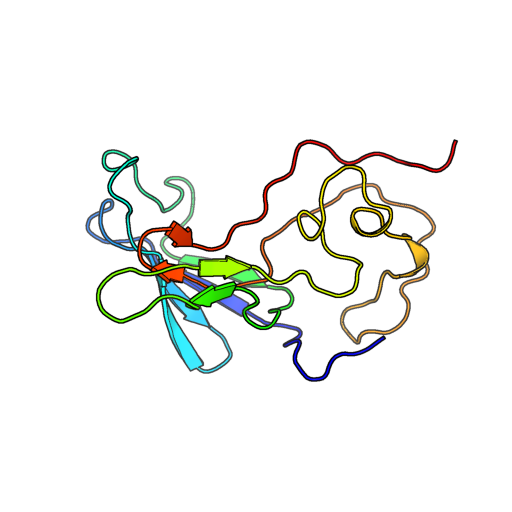 . VAL A 1 79 ? 14.340 6.525 5.935 1.00 95.56 79 VAL A CA 1
ATOM 657 C C . VAL A 1 79 ? 13.720 5.440 5.068 1.00 95.56 79 VAL A C 1
ATOM 659 O O . VAL A 1 79 ? 13.749 4.265 5.430 1.00 95.56 79 VAL A O 1
ATOM 662 N N . GLN A 1 80 ? 13.154 5.834 3.929 1.00 93.81 80 GLN A N 1
ATOM 663 C CA . GLN A 1 80 ? 12.590 4.914 2.944 1.00 93.81 80 GLN A CA 1
ATOM 664 C C . GLN A 1 80 ? 13.644 4.557 1.897 1.00 93.81 80 GLN A C 1
ATOM 666 O O . GLN A 1 80 ? 14.183 5.429 1.216 1.00 93.81 80 GLN A O 1
ATOM 671 N N . TYR A 1 81 ? 13.932 3.266 1.762 1.00 93.88 81 TYR A N 1
ATOM 672 C CA . TYR A 1 81 ? 14.864 2.746 0.771 1.00 93.88 81 TYR A CA 1
ATOM 673 C C . TYR A 1 81 ? 14.104 2.284 -0.468 1.00 93.88 81 TYR A C 1
ATOM 675 O O . TYR A 1 81 ? 13.142 1.519 -0.357 1.00 93.88 81 TYR A O 1
ATOM 683 N N . PRO A 1 82 ? 14.529 2.701 -1.666 1.00 92.25 82 PRO A N 1
ATOM 684 C CA . PRO A 1 82 ? 13.852 2.298 -2.880 1.00 92.25 82 PRO A CA 1
ATOM 685 C C . PRO A 1 82 ? 14.104 0.814 -3.172 1.00 92.25 82 PRO A C 1
ATOM 687 O O . PRO A 1 82 ? 15.204 0.287 -2.981 1.00 92.25 82 PRO A O 1
ATOM 690 N N . PHE A 1 83 ? 13.100 0.134 -3.715 1.00 90.69 83 PHE A N 1
ATOM 691 C CA . PHE A 1 83 ? 13.298 -1.136 -4.401 1.00 90.69 83 PHE A CA 1
ATOM 692 C C . PHE A 1 83 ? 14.112 -0.932 -5.686 1.00 90.69 83 PHE A C 1
ATOM 694 O O . PHE A 1 83 ? 14.242 0.179 -6.205 1.00 90.69 83 PHE A O 1
ATOM 701 N N . ALA A 1 84 ? 14.636 -2.023 -6.243 1.00 85.62 84 ALA A N 1
ATOM 702 C CA . ALA A 1 84 ? 15.525 -1.952 -7.400 1.00 85.62 84 ALA A CA 1
ATOM 703 C C . ALA A 1 84 ? 14.887 -1.276 -8.635 1.00 85.62 84 ALA A C 1
ATOM 705 O O . ALA A 1 84 ? 15.533 -0.438 -9.260 1.00 85.62 84 ALA A O 1
ATOM 706 N N . TRP A 1 85 ? 13.650 -1.640 -8.998 1.00 84.25 85 TRP A N 1
ATOM 707 C CA . TRP A 1 85 ? 12.898 -1.084 -10.136 1.00 84.25 85 TRP A CA 1
ATOM 708 C C . TRP A 1 85 ? 11.457 -1.621 -10.160 1.00 84.25 85 TRP A C 1
ATOM 710 O O . TRP A 1 85 ? 11.139 -2.559 -9.428 1.00 84.25 85 TRP A O 1
ATOM 720 N N . GLY A 1 86 ? 10.613 -1.070 -11.042 1.00 81.50 86 GLY A N 1
ATOM 721 C CA . GLY A 1 86 ? 9.337 -1.684 -11.447 1.00 81.50 86 GLY A CA 1
ATOM 722 C C . GLY A 1 86 ? 8.121 -1.332 -10.602 1.00 81.50 86 GLY A C 1
ATOM 723 O O . GLY A 1 86 ? 7.046 -1.873 -10.841 1.00 81.50 86 GLY A O 1
ATOM 724 N N . TYR A 1 87 ? 8.283 -0.433 -9.637 1.00 87.75 87 TYR A N 1
ATOM 725 C CA . TYR A 1 87 ? 7.208 0.024 -8.767 1.00 87.75 87 TYR A CA 1
ATOM 726 C C . TYR A 1 87 ? 6.985 1.518 -8.977 1.00 87.75 87 TYR A C 1
ATOM 728 O O . TYR A 1 87 ? 7.948 2.281 -9.084 1.00 87.75 87 TYR A O 1
ATOM 736 N N . ALA A 1 88 ? 5.715 1.921 -9.040 1.00 88.50 88 ALA A N 1
ATOM 737 C CA . ALA A 1 88 ? 5.345 3.329 -8.990 1.00 88.50 88 ALA A CA 1
ATOM 738 C C . ALA A 1 88 ? 5.792 3.931 -7.651 1.00 88.50 88 ALA A C 1
ATOM 740 O O . ALA A 1 88 ? 5.868 3.210 -6.656 1.00 88.50 88 ALA A O 1
ATOM 741 N N . ASP A 1 89 ? 6.092 5.232 -7.648 1.00 89.88 89 ASP A N 1
ATOM 742 C CA . ASP A 1 89 ? 6.466 5.976 -6.436 1.00 89.88 89 ASP A CA 1
ATOM 743 C C . ASP A 1 89 ? 7.657 5.379 -5.654 1.00 89.88 89 ASP A C 1
ATOM 745 O O . ASP A 1 89 ? 7.752 5.407 -4.431 1.00 89.88 89 ASP A O 1
ATOM 749 N N . ASN A 1 90 ? 8.581 4.755 -6.387 1.00 89.75 90 ASN A N 1
ATOM 750 C CA . ASN A 1 90 ? 9.735 4.074 -5.806 1.00 89.75 90 ASN A CA 1
ATOM 751 C C . ASN A 1 90 ? 11.029 4.885 -5.938 1.00 89.75 90 ASN A C 1
ATOM 753 O O . ASN A 1 90 ? 11.903 4.813 -5.084 1.00 89.75 90 ASN A O 1
ATOM 757 N N . HIS A 1 91 ? 11.164 5.657 -7.016 1.00 90.69 91 HIS A N 1
ATOM 758 C CA . HIS A 1 91 ? 12.272 6.584 -7.260 1.00 90.69 91 HIS A CA 1
ATOM 759 C C . HIS A 1 91 ? 11.709 7.938 -7.680 1.00 90.69 91 HIS A C 1
ATOM 761 O O . HIS A 1 91 ? 10.571 8.016 -8.137 1.00 90.69 91 HIS A O 1
ATOM 767 N N . SER A 1 92 ? 12.521 8.995 -7.583 1.00 88.56 92 SER A N 1
ATOM 768 C CA . SER A 1 92 ? 12.135 10.335 -8.040 1.00 88.56 92 SER A CA 1
ATOM 769 C C . SER A 1 92 ? 11.597 10.318 -9.474 1.00 88.56 92 SER A C 1
ATOM 771 O O . SER A 1 92 ? 12.134 9.616 -10.330 1.00 88.56 92 SER A O 1
ATOM 773 N N . ASN A 1 93 ? 10.581 11.140 -9.750 1.00 86.44 93 ASN A N 1
ATOM 774 C CA . ASN A 1 93 ? 9.836 11.134 -11.017 1.00 86.44 93 ASN A CA 1
ATOM 775 C C . ASN A 1 93 ? 10.714 11.229 -12.278 1.00 86.44 93 ASN A C 1
ATOM 777 O O . ASN A 1 93 ? 10.343 10.696 -13.317 1.00 86.44 93 ASN A O 1
ATOM 781 N N . ASN A 1 94 ? 11.875 11.882 -12.194 1.00 85.75 94 ASN A N 1
ATOM 782 C CA . ASN A 1 94 ? 12.822 12.077 -13.294 1.00 85.75 94 ASN A CA 1
ATOM 783 C C . ASN A 1 94 ? 13.912 10.988 -13.413 1.00 85.75 94 ASN A C 1
ATOM 785 O O . ASN A 1 94 ? 14.832 11.142 -14.214 1.00 85.75 94 ASN A O 1
ATOM 789 N N . SER A 1 95 ? 13.852 9.928 -12.610 1.00 88.06 95 SER A N 1
ATOM 790 C CA . SER A 1 95 ? 14.780 8.796 -12.659 1.00 88.06 95 SER A CA 1
ATOM 791 C C . SER A 1 95 ? 14.340 7.770 -13.704 1.00 88.06 95 SER A C 1
ATOM 793 O O . SER A 1 95 ? 13.157 7.478 -13.813 1.00 88.06 95 SER A O 1
ATOM 795 N N . GLU A 1 96 ? 15.267 7.115 -14.408 1.00 86.94 96 GLU A N 1
ATOM 796 C CA . GLU A 1 96 ? 14.916 5.948 -15.243 1.00 86.94 96 GLU A CA 1
ATOM 797 C C . GLU A 1 96 ? 14.270 4.820 -14.415 1.00 86.94 96 GLU A C 1
ATOM 799 O O . GLU A 1 96 ? 13.498 4.017 -14.930 1.00 86.94 96 GLU A O 1
ATOM 804 N N . HIS A 1 97 ? 14.529 4.786 -13.105 1.00 86.31 97 HIS A N 1
ATOM 805 C CA . HIS A 1 97 ? 13.950 3.811 -12.185 1.00 86.31 97 HIS A CA 1
ATOM 806 C C . HIS A 1 97 ? 12.491 4.100 -11.782 1.00 86.31 97 HIS A C 1
ATOM 808 O O . HIS A 1 97 ? 11.890 3.258 -11.110 1.00 86.31 97 HIS A O 1
ATOM 814 N N . SER A 1 98 ? 11.919 5.251 -12.166 1.00 85.56 98 SER A N 1
ATOM 815 C CA . SER A 1 98 ? 10.471 5.511 -12.069 1.00 85.56 98 SER A CA 1
ATOM 816 C C . SER A 1 98 ? 9.699 4.960 -13.277 1.00 85.56 98 SER A C 1
ATOM 818 O O . SER A 1 98 ? 8.469 4.953 -13.279 1.00 85.56 98 SER A O 1
ATOM 820 N N . GLN A 1 99 ? 10.413 4.469 -14.295 1.00 87.44 99 GLN A N 1
ATOM 821 C CA . GLN A 1 99 ? 9.852 3.887 -15.508 1.00 87.44 99 GLN A CA 1
ATOM 822 C C . GLN A 1 99 ? 9.813 2.360 -15.405 1.00 87.44 99 GLN A C 1
ATOM 824 O O . GLN A 1 99 ? 10.572 1.731 -14.660 1.00 87.44 99 GLN A O 1
ATOM 829 N N . PHE A 1 100 ? 8.946 1.734 -16.195 1.00 86.38 100 PHE A N 1
ATOM 830 C CA . PHE A 1 100 ? 8.914 0.283 -16.327 1.00 86.38 100 PHE A CA 1
ATOM 831 C C . PHE A 1 100 ? 8.514 -0.139 -17.736 1.00 86.38 100 PHE A C 1
ATOM 833 O O . PHE A 1 100 ? 7.829 0.589 -18.452 1.00 86.38 100 PHE A O 1
ATOM 840 N N . LYS A 1 101 ? 8.949 -1.337 -18.138 1.00 87.19 101 LYS A N 1
ATOM 841 C CA . LYS A 1 101 ? 8.533 -1.942 -19.406 1.00 87.19 101 LYS A CA 1
ATOM 842 C C . LYS A 1 101 ? 7.303 -2.805 -19.183 1.00 87.19 101 LYS A C 1
ATOM 844 O O . LYS A 1 101 ? 7.291 -3.626 -18.268 1.00 87.19 101 LYS A O 1
ATOM 849 N N . ILE A 1 102 ? 6.312 -2.678 -20.060 1.00 87.50 102 ILE A N 1
ATOM 850 C CA . ILE A 1 102 ? 5.139 -3.563 -20.062 1.00 87.50 102 ILE A CA 1
ATOM 851 C C . ILE A 1 102 ? 5.533 -5.039 -20.240 1.00 87.50 102 ILE A C 1
ATOM 853 O O . ILE A 1 102 ? 4.906 -5.913 -19.648 1.00 87.50 102 ILE A O 1
ATOM 857 N N . ASP A 1 103 ? 6.636 -5.313 -20.943 1.00 88.69 103 ASP A N 1
ATOM 858 C CA . ASP A 1 103 ? 7.220 -6.653 -21.106 1.00 88.69 103 ASP A CA 1
ATOM 859 C C . ASP A 1 103 ? 7.588 -7.332 -19.776 1.00 88.69 103 ASP A C 1
ATOM 861 O O . ASP A 1 103 ? 7.811 -8.541 -19.729 1.00 88.69 103 ASP A O 1
ATOM 865 N N . TRP A 1 104 ? 7.687 -6.570 -18.682 1.00 88.81 104 TRP A N 1
ATOM 866 C CA . TRP A 1 104 ? 7.939 -7.104 -17.344 1.00 88.81 104 TRP A CA 1
ATOM 867 C C . TRP A 1 104 ? 6.679 -7.631 -16.655 1.00 88.81 104 TRP A C 1
ATOM 869 O O . TRP A 1 104 ? 6.785 -8.198 -15.566 1.00 88.81 104 TRP A O 1
ATOM 879 N N . ALA A 1 105 ? 5.500 -7.445 -17.253 1.00 90.12 105 ALA A N 1
ATOM 880 C CA . ALA A 1 105 ? 4.250 -7.958 -16.722 1.00 90.12 105 ALA A CA 1
ATOM 881 C C . ALA A 1 105 ? 4.303 -9.483 -16.572 1.00 90.12 105 ALA A C 1
ATOM 883 O O . ALA A 1 105 ? 4.800 -10.206 -17.440 1.00 90.12 105 ALA A O 1
ATOM 884 N N . VAL A 1 106 ? 3.754 -9.965 -15.461 1.00 89.00 106 VAL A N 1
ATOM 885 C CA . VAL A 1 106 ? 3.657 -11.389 -15.148 1.00 89.00 106 VAL A CA 1
ATOM 886 C C . VAL A 1 106 ? 2.230 -11.760 -14.765 1.00 89.00 106 VAL A C 1
ATOM 888 O O . VAL A 1 106 ? 1.489 -10.918 -14.258 1.00 89.00 106 VAL A O 1
ATOM 891 N N . ASP A 1 107 ? 1.859 -13.014 -14.999 1.00 89.12 107 ASP A N 1
ATOM 892 C CA . ASP A 1 107 ? 0.595 -13.589 -14.545 1.00 89.12 107 ASP A CA 1
ATOM 893 C C . ASP A 1 107 ? 0.598 -13.883 -13.026 1.00 89.12 107 ASP A C 1
ATOM 895 O O . ASP A 1 107 ? 1.547 -13.565 -12.293 1.00 89.12 107 ASP A O 1
ATOM 899 N N . GLU A 1 108 ? -0.489 -14.484 -12.532 1.00 84.56 108 GLU A N 1
ATOM 900 C CA . GLU A 1 108 ? -0.652 -14.830 -11.113 1.00 84.56 108 GLU A CA 1
ATOM 901 C C . GLU A 1 108 ? 0.407 -15.830 -10.613 1.00 84.56 108 GLU A C 1
ATOM 903 O O . GLU A 1 108 ? 0.819 -15.765 -9.451 1.00 84.56 108 GLU A O 1
ATOM 908 N N . GLU A 1 109 ? 0.895 -16.705 -11.492 1.00 83.44 109 GLU A N 1
ATOM 909 C CA . GLU A 1 109 ? 1.941 -17.694 -11.209 1.00 83.44 109 GLU A CA 1
ATOM 910 C C . GLU A 1 109 ? 3.353 -17.088 -11.310 1.00 83.44 109 GLU A C 1
ATOM 912 O O . GLU A 1 109 ? 4.329 -17.657 -10.819 1.00 83.44 109 GLU A O 1
ATOM 917 N N . GLY A 1 110 ? 3.467 -15.887 -11.878 1.00 84.50 110 GLY A N 1
ATOM 918 C CA . GLY A 1 110 ? 4.723 -15.181 -12.081 1.00 84.50 110 GLY A CA 1
ATOM 919 C C . GLY A 1 110 ? 5.397 -15.473 -13.421 1.00 84.50 110 GLY A C 1
ATOM 920 O O . GLY A 1 110 ? 6.559 -15.090 -13.585 1.00 84.50 110 GLY A O 1
ATOM 921 N N . ASN A 1 111 ? 4.705 -16.109 -14.368 1.00 89.75 111 ASN A N 1
ATOM 922 C CA . ASN A 1 111 ? 5.194 -16.296 -15.732 1.00 89.75 111 ASN A CA 1
ATOM 923 C C . ASN A 1 111 ? 5.029 -14.997 -16.541 1.00 89.75 111 ASN A C 1
ATOM 925 O O . ASN A 1 111 ? 4.106 -14.233 -16.264 1.00 89.75 111 ASN A O 1
ATOM 929 N N . PRO A 1 112 ? 5.880 -14.726 -17.550 1.00 92.56 112 PRO A N 1
ATOM 930 C CA . PRO A 1 112 ? 5.716 -13.561 -18.421 1.00 92.56 112 PRO A CA 1
ATOM 931 C C . PRO A 1 112 ? 4.327 -13.513 -19.070 1.00 92.56 112 PRO A C 1
ATOM 933 O O . PRO A 1 112 ? 3.906 -14.482 -19.698 1.00 92.56 112 PRO A O 1
ATOM 936 N N . ALA A 1 113 ? 3.640 -12.377 -18.948 1.00 93.12 113 ALA A N 1
ATOM 937 C CA . ALA A 1 113 ? 2.272 -12.215 -19.443 1.00 93.12 113 ALA A CA 1
ATOM 938 C C . ALA A 1 113 ? 2.195 -11.878 -20.942 1.00 93.12 113 ALA A C 1
ATOM 940 O O . ALA A 1 113 ? 1.151 -12.101 -21.543 1.00 93.12 113 ALA A O 1
ATOM 941 N N . MET A 1 114 ? 3.281 -11.357 -21.536 1.00 91.06 114 MET A N 1
ATOM 942 C CA . MET A 1 114 ? 3.375 -11.000 -22.963 1.00 91.06 114 MET A CA 1
ATOM 943 C C . MET A 1 114 ? 2.163 -10.183 -23.451 1.00 91.06 114 MET A C 1
ATOM 945 O O . MET A 1 114 ? 1.370 -10.644 -24.267 1.00 91.06 114 MET A O 1
ATOM 949 N N . LEU A 1 115 ? 1.995 -8.978 -22.900 1.00 90.06 115 LEU A N 1
ATOM 950 C CA . LEU A 1 115 ? 0.844 -8.120 -23.186 1.00 90.06 115 LEU A CA 1
ATOM 951 C C . LEU A 1 115 ? 1.003 -7.385 -24.526 1.00 90.06 115 LEU A C 1
ATOM 953 O O . LEU A 1 115 ? 2.009 -6.714 -24.738 1.00 90.06 115 LEU A O 1
ATOM 957 N N . ASP A 1 116 ? -0.031 -7.417 -25.371 1.00 88.88 116 ASP A N 1
ATOM 958 C CA . ASP A 1 116 ? -0.091 -6.610 -26.604 1.00 88.88 116 ASP A CA 1
ATOM 959 C C . ASP A 1 116 ? -0.443 -5.131 -26.335 1.00 88.88 116 ASP A C 1
ATOM 961 O O . ASP A 1 116 ? -0.247 -4.267 -27.189 1.00 88.88 116 ASP A O 1
ATOM 965 N N . GLY A 1 117 ? -0.998 -4.825 -25.156 1.00 88.44 117 GLY A N 1
ATOM 966 C CA . GLY A 1 117 ? -1.389 -3.474 -24.759 1.00 88.44 117 GLY A CA 1
ATOM 967 C C . GLY A 1 117 ? -2.118 -3.424 -23.414 1.00 88.44 117 GLY A C 1
ATOM 968 O O . GLY A 1 117 ? -2.382 -4.452 -22.791 1.00 88.44 117 GLY A O 1
ATOM 969 N N . ILE A 1 118 ? -2.451 -2.210 -22.962 1.00 89.00 118 ILE A N 1
ATOM 970 C CA . ILE A 1 118 ? -3.158 -1.952 -21.697 1.00 89.00 118 ILE A CA 1
ATOM 971 C C . ILE A 1 118 ? -4.387 -1.088 -21.973 1.00 89.00 118 ILE A C 1
ATOM 973 O O . ILE A 1 118 ? -4.276 -0.007 -22.542 1.00 89.00 118 ILE A O 1
ATOM 977 N N . ASN A 1 119 ? -5.562 -1.532 -21.522 1.00 90.44 119 ASN A N 1
ATOM 978 C CA . ASN A 1 119 ? -6.777 -0.709 -21.554 1.00 90.44 119 ASN A CA 1
ATOM 979 C C . ASN A 1 119 ? -7.061 -0.012 -20.220 1.00 90.44 119 ASN A C 1
ATOM 981 O O . ASN A 1 119 ? -7.641 1.070 -20.202 1.00 90.44 119 ASN A O 1
ATOM 985 N N . PHE A 1 120 ? -6.667 -0.636 -19.108 1.00 91.50 120 PHE A N 1
ATOM 986 C CA . PHE A 1 120 ? -6.928 -0.146 -17.760 1.00 91.50 120 PHE A CA 1
ATOM 987 C C . PHE A 1 120 ? -5.724 -0.413 -16.867 1.00 91.50 120 PHE A C 1
ATOM 989 O O . PHE A 1 120 ? -5.128 -1.487 -16.926 1.00 91.50 120 PHE A O 1
ATOM 996 N N . VAL A 1 121 ? -5.414 0.546 -16.000 1.00 89.19 121 VAL A N 1
ATOM 997 C CA . VAL A 1 121 ? -4.362 0.420 -14.993 1.00 89.19 121 VAL A CA 1
ATOM 998 C C . VAL A 1 121 ? -5.012 0.492 -13.618 1.00 89.19 121 VAL A C 1
ATOM 1000 O O . VAL A 1 121 ? -5.737 1.437 -13.314 1.00 89.19 121 VAL A O 1
ATOM 1003 N N . LYS A 1 122 ? -4.742 -0.508 -12.777 1.00 91.31 122 LYS A N 1
ATOM 1004 C CA . LYS A 1 122 ? -5.062 -0.478 -11.348 1.00 91.31 122 LYS A CA 1
ATOM 1005 C C . LYS A 1 122 ? -3.761 -0.330 -10.572 1.00 91.31 122 LYS A C 1
ATOM 1007 O O . LYS A 1 122 ? -2.884 -1.180 -10.691 1.00 91.31 122 LYS A O 1
ATOM 1012 N N . ILE A 1 123 ? -3.672 0.710 -9.753 1.00 90.69 123 ILE A N 1
ATOM 1013 C CA . ILE A 1 123 ? -2.533 0.964 -8.866 1.00 90.69 123 ILE A CA 1
ATOM 1014 C C . ILE A 1 123 ? -3.011 0.773 -7.429 1.00 90.69 123 ILE A C 1
ATOM 1016 O O . ILE A 1 123 ? -4.124 1.169 -7.082 1.00 90.69 123 ILE A O 1
ATOM 1020 N N . TYR A 1 124 ? -2.196 0.112 -6.614 1.00 92.62 124 TYR A N 1
ATOM 1021 C CA . TYR A 1 124 ? -2.438 -0.074 -5.187 1.00 92.62 124 TYR A CA 1
ATOM 1022 C C . TYR A 1 124 ? -1.101 -0.074 -4.440 1.00 92.62 124 TYR A C 1
ATOM 1024 O O . TYR A 1 124 ? -0.083 -0.468 -5.010 1.00 92.62 124 TYR A O 1
ATOM 1032 N N . CYS A 1 125 ? -1.115 0.345 -3.172 1.00 94.31 125 CYS A N 1
ATOM 1033 C CA . CYS A 1 125 ? 0.059 0.245 -2.310 1.00 94.31 125 CYS A CA 1
ATOM 1034 C C . CYS A 1 125 ? 0.279 -1.221 -1.927 1.00 94.31 125 CYS A C 1
ATOM 1036 O O . CYS A 1 125 ? -0.600 -1.862 -1.349 1.00 94.31 125 CYS A O 1
ATOM 1038 N N . ALA A 1 126 ? 1.447 -1.753 -2.275 1.00 94.38 126 ALA A N 1
ATOM 1039 C CA . ALA A 1 126 ? 1.822 -3.136 -2.003 1.00 94.38 126 ALA A CA 1
ATOM 1040 C C . ALA A 1 126 ? 2.643 -3.284 -0.710 1.00 94.38 126 ALA A C 1
ATOM 1042 O O . ALA A 1 126 ? 3.239 -4.332 -0.496 1.00 94.38 126 ALA A O 1
ATOM 1043 N N . ILE A 1 127 ? 2.703 -2.256 0.140 1.00 95.44 127 ILE A N 1
ATOM 1044 C CA . ILE A 1 127 ? 3.348 -2.280 1.459 1.00 95.44 127 ILE A CA 1
ATOM 1045 C C . ILE A 1 127 ? 2.272 -2.028 2.518 1.00 95.44 127 ILE A C 1
ATOM 1047 O O . ILE A 1 127 ? 1.405 -1.179 2.338 1.00 95.44 127 ILE A O 1
ATOM 1051 N N . ASN A 1 128 ? 2.343 -2.745 3.638 1.00 96.12 128 ASN A N 1
ATOM 1052 C CA . ASN A 1 128 ? 1.496 -2.506 4.806 1.00 96.12 128 ASN A CA 1
ATOM 1053 C C . ASN A 1 128 ? 2.383 -2.140 6.006 1.00 96.12 128 ASN A C 1
ATOM 1055 O O . ASN A 1 128 ? 2.676 -2.975 6.862 1.00 96.12 128 ASN A O 1
ATOM 1059 N N . GLN A 1 129 ? 2.868 -0.897 6.021 1.00 96.50 129 GLN A N 1
ATOM 1060 C CA . GLN A 1 129 ? 3.816 -0.384 7.008 1.00 96.50 129 GLN A CA 1
ATOM 1061 C C . GLN A 1 129 ? 3.313 0.934 7.600 1.00 96.50 129 GLN A C 1
ATOM 1063 O O . GLN A 1 129 ? 2.786 1.779 6.885 1.00 96.50 129 GLN A O 1
ATOM 1068 N N . VAL A 1 130 ? 3.519 1.118 8.907 1.00 95.19 130 VAL A N 1
ATOM 1069 C CA . VAL A 1 130 ? 3.331 2.396 9.604 1.00 95.19 130 VAL A CA 1
ATOM 1070 C C . VAL A 1 130 ? 4.683 2.858 10.140 1.00 95.19 130 VAL A C 1
ATOM 1072 O O . VAL A 1 130 ? 5.347 2.138 10.886 1.00 95.19 130 VAL A O 1
ATOM 1075 N N . CYS A 1 131 ? 5.081 4.064 9.757 1.00 94.69 131 CYS A N 1
ATOM 1076 C CA . CYS A 1 131 ? 6.356 4.707 10.042 1.00 94.69 131 CYS A CA 1
ATOM 1077 C C . CYS A 1 131 ? 6.221 5.717 11.192 1.00 94.69 131 CYS A C 1
ATOM 1079 O O . CYS A 1 131 ? 6.496 6.906 11.037 1.00 94.69 131 CYS A O 1
ATOM 1081 N N . GLY A 1 132 ? 5.762 5.243 12.354 1.00 91.25 132 GLY A N 1
ATOM 1082 C CA . GLY A 1 132 ? 5.652 6.058 13.568 1.00 91.25 132 GLY A CA 1
ATOM 1083 C C . GLY A 1 132 ? 4.860 7.350 13.345 1.00 91.25 132 GLY A C 1
ATOM 1084 O O . GLY A 1 132 ? 3.731 7.309 12.853 1.00 91.25 132 GLY A O 1
ATOM 1085 N N . TRP A 1 133 ? 5.444 8.502 13.690 1.00 88.25 133 TRP A N 1
ATOM 1086 C CA . TRP A 1 133 ? 4.773 9.802 13.520 1.00 88.25 133 TRP A CA 1
ATOM 1087 C C . TRP A 1 133 ? 4.532 10.195 12.055 1.00 88.25 133 TRP A C 1
ATOM 1089 O O . TRP A 1 133 ? 3.641 11.005 11.797 1.00 88.25 133 TRP A O 1
ATOM 1099 N N . ALA A 1 134 ? 5.300 9.637 11.111 1.00 89.31 134 ALA A N 1
ATOM 1100 C CA . ALA A 1 134 ? 5.139 9.912 9.684 1.00 89.31 134 ALA A CA 1
ATOM 1101 C C . ALA A 1 134 ? 3.864 9.272 9.107 1.00 89.31 134 ALA A C 1
ATOM 1103 O O . ALA A 1 134 ? 3.398 9.700 8.056 1.00 89.31 134 ALA A O 1
ATOM 1104 N N . GLY A 1 135 ? 3.272 8.308 9.820 1.00 91.56 135 GLY A N 1
ATOM 1105 C CA . GLY A 1 135 ? 2.042 7.635 9.413 1.00 91.56 135 GLY A CA 1
ATOM 1106 C C . GLY A 1 135 ? 2.290 6.407 8.542 1.00 91.56 135 GLY A C 1
ATOM 1107 O O . GLY A 1 135 ? 3.366 5.812 8.556 1.00 91.56 135 GLY A O 1
ATOM 1108 N N . GLU A 1 136 ? 1.253 5.968 7.849 1.00 92.81 136 GLU A N 1
ATOM 1109 C CA . GLU A 1 136 ? 1.276 4.830 6.939 1.00 92.81 136 GLU A CA 1
ATOM 1110 C C . GLU A 1 136 ? 2.113 5.086 5.680 1.00 92.81 136 GLU A C 1
ATOM 1112 O O . GLU A 1 136 ? 2.201 6.204 5.182 1.00 92.81 136 GLU A O 1
ATOM 1117 N N . THR A 1 137 ? 2.709 4.026 5.136 1.00 93.94 137 THR A N 1
ATOM 1118 C CA . THR A 1 137 ? 3.311 4.057 3.801 1.00 93.94 137 THR A CA 1
ATOM 1119 C C . THR A 1 137 ? 2.214 3.950 2.745 1.00 93.94 137 THR A C 1
ATOM 1121 O O . THR A 1 137 ? 1.488 2.953 2.680 1.00 93.94 137 THR A O 1
ATOM 1124 N N . SER A 1 138 ? 2.123 4.962 1.889 1.00 91.44 138 SER A N 1
ATOM 1125 C CA . SER A 1 138 ? 1.214 5.023 0.748 1.00 91.44 138 SER A CA 1
ATOM 1126 C C . SER A 1 138 ? 1.975 5.107 -0.572 1.00 91.44 138 SER A C 1
ATOM 1128 O O . SER A 1 138 ? 3.198 5.164 -0.605 1.00 91.44 138 SER A O 1
ATOM 1130 N N . THR A 1 139 ? 1.230 5.003 -1.671 1.00 92.06 139 THR A N 1
ATOM 1131 C CA . THR A 1 139 ? 1.744 5.233 -3.021 1.00 92.06 139 THR A CA 1
ATOM 1132 C C . THR A 1 139 ? 1.111 6.511 -3.541 1.00 92.06 139 THR A C 1
ATOM 1134 O O . THR A 1 139 ? -0.116 6.586 -3.661 1.00 92.06 139 THR A O 1
ATOM 1137 N N . GLU A 1 140 ? 1.933 7.485 -3.901 1.00 89.75 140 GLU A N 1
ATOM 1138 C CA . GLU A 1 140 ? 1.520 8.733 -4.518 1.00 89.75 140 GLU A CA 1
ATOM 1139 C C . GLU A 1 140 ? 1.758 8.702 -6.032 1.00 89.75 140 GLU A C 1
ATOM 1141 O O . GLU A 1 140 ? 2.841 8.407 -6.527 1.00 89.75 140 GLU A O 1
ATOM 1146 N N . ILE A 1 141 ? 0.724 9.032 -6.808 1.00 88.44 141 ILE A N 1
ATOM 1147 C CA . ILE A 1 141 ? 0.807 9.083 -8.271 1.00 88.44 141 ILE A CA 1
ATOM 1148 C C . ILE A 1 141 ? 0.194 10.377 -8.795 1.00 88.44 141 ILE A C 1
ATOM 1150 O O . ILE A 1 141 ? -0.835 10.837 -8.301 1.00 88.44 141 ILE A O 1
ATOM 1154 N N . SER A 1 142 ? 0.814 10.956 -9.822 1.00 87.69 142 SER A N 1
ATOM 1155 C CA . SER A 1 142 ? 0.298 12.141 -10.518 1.00 87.69 142 SER A CA 1
ATOM 1156 C C . SER A 1 142 ? -0.278 11.808 -11.894 1.00 87.69 142 SER A C 1
ATOM 1158 O O . SER A 1 142 ? -1.306 12.365 -12.277 1.00 87.69 142 SER A O 1
ATOM 1160 N N . ALA A 1 143 ? 0.362 10.898 -12.632 1.00 88.38 143 ALA A N 1
ATOM 1161 C CA . ALA A 1 143 ? -0.048 10.479 -13.966 1.00 88.38 143 ALA A CA 1
ATOM 1162 C C . ALA A 1 143 ? 0.514 9.094 -14.323 1.00 88.38 143 ALA A C 1
ATOM 1164 O O . ALA A 1 143 ? 1.442 8.598 -13.685 1.00 88.38 143 ALA A O 1
ATOM 1165 N N . VAL A 1 144 ? -0.045 8.502 -15.379 1.00 87.88 144 VAL A N 1
ATOM 1166 C CA . VAL A 1 144 ? 0.527 7.363 -16.107 1.00 87.88 144 VAL A CA 1
ATOM 1167 C C . VAL A 1 144 ? 0.736 7.829 -17.544 1.00 87.88 144 VAL A C 1
ATOM 1169 O O . VAL A 1 144 ? -0.197 8.353 -18.152 1.00 87.88 144 VAL A O 1
ATOM 1172 N N . GLU A 1 145 ? 1.948 7.668 -18.066 1.00 88.75 145 GLU A N 1
ATOM 1173 C CA . GLU A 1 145 ? 2.353 8.164 -19.384 1.00 88.75 145 GLU A CA 1
ATOM 1174 C C . GLU A 1 145 ? 2.928 7.022 -20.229 1.00 88.75 145 GLU A C 1
ATOM 1176 O O . GLU A 1 145 ? 3.666 6.179 -19.717 1.00 88.75 145 GLU A O 1
ATOM 1181 N N . ASP A 1 146 ? 2.579 6.993 -21.518 1.00 88.38 146 ASP A N 1
ATOM 1182 C CA . ASP A 1 146 ? 3.226 6.113 -22.492 1.00 88.38 146 ASP A CA 1
ATOM 1183 C C . ASP A 1 146 ? 4.496 6.788 -23.017 1.00 88.38 146 ASP A C 1
ATOM 1185 O O . ASP A 1 146 ? 4.446 7.881 -23.581 1.00 88.38 146 ASP A O 1
ATOM 1189 N N . LEU A 1 147 ? 5.637 6.136 -22.805 1.00 86.88 147 LEU A N 1
ATOM 1190 C CA . LEU A 1 147 ? 6.953 6.643 -23.190 1.00 86.88 147 LEU A CA 1
ATOM 1191 C C . LEU A 1 147 ? 7.393 6.167 -24.584 1.00 86.88 147 LEU A C 1
ATOM 1193 O O . LEU A 1 147 ? 8.468 6.560 -25.041 1.00 86.88 147 LEU A O 1
ATOM 1197 N N . HIS A 1 148 ? 6.597 5.330 -25.260 1.00 80.56 148 HIS A N 1
ATOM 1198 C CA . HIS A 1 148 ? 6.837 4.924 -26.643 1.00 80.56 148 HIS A CA 1
ATOM 1199 C C . HIS A 1 148 ? 6.037 5.820 -27.597 1.00 80.56 148 HIS A C 1
ATOM 1201 O O . HIS A 1 148 ? 4.829 5.661 -27.758 1.00 80.56 148 HIS A O 1
ATOM 1207 N N . TYR A 1 149 ? 6.731 6.760 -28.238 1.00 62.28 149 TYR A N 1
ATOM 1208 C CA . TYR A 1 149 ? 6.193 7.655 -29.268 1.00 62.28 149 TYR A CA 1
ATOM 1209 C C . TYR A 1 149 ? 6.712 7.318 -30.668 1.00 62.28 149 TYR A C 1
ATOM 1211 O O . TYR A 1 149 ? 7.856 6.817 -30.786 1.00 62.28 149 TYR A O 1
#

Secondary structure (DSSP, 8-state):
---TT-EEEEEEEEE--SSTTS-EEEEETTS-EEEEPPPSSS-SS-SS-TTS-SEEEEEEEEPPP-EEE-S-SSS--EEEPPPSSS-TTSS-TTSGGG---GGG-B-TTS-B---S--S----------B-GGG-B-----S-------

pLDDT: mean 91.32, std 6.74, range [51.12, 98.75]

Sequence (149 aa):
YHSDKIIRGYEITYYRPVPLLADVQWTDNQGEKGYIPRNSFHTENSYYPLWMDDKITFRGALLPNNAINEGNTEAEQWVQYPFAWGYADNHSNNSEHSQFKIDWAVDEEGNPAMLDGINFVKIYCAINQVCGWAGETSTEISAVEDLHY